Protein AF-A0A2D2GZY1-F1 (afdb_monomer)

Secondary structure (DSSP, 8-state):
---------------STTTTS-GGG-PPPTT-EEEEETT-TT--EEEESSTT-SS-EEEEESSEEEE-S--BTTEEEEE-TT--EEEEEGGGEESSEETTEEEEEEE-TTS-EEEEEEEPP---

Solvent-accessible surface area (backbone atoms only — not comparable to full-atom values): 7355 Å² total; per-residue (Å²): 137,83,87,78,84,80,80,79,76,87,76,78,78,81,67,88,81,78,74,75,71,71,46,79,74,59,64,50,31,92,70,39,39,25,28,24,36,49,78,45,80,83,29,78,45,59,26,14,71,45,52,85,52,84,82,53,69,76,50,69,45,36,52,66,37,26,34,56,60,72,74,42,85,61,16,28,39,28,40,36,72,84,58,63,78,27,18,32,54,53,87,50,44,29,77,61,47,44,94,66,20,33,42,12,20,40,65,48,98,88,68,46,41,48,76,51,70,24,62,48,77,79,86,126

Sequence (124 aa):
MRFMVAVTACLALAGPAEAQQRLSDVENGPGLRCWGIRGGPSAQVYVFAGPDTITEKLSHVSSWVAVTGPVRNGFLPTETTNGPRGWVTEESVERDRWLNMNCAARRNECGRISFAHGLAPSSR

Mean predicted aligned error: 10.39 Å

Structure (mmCIF, N/CA/C/O backbone):
data_AF-A0A2D2GZY1-F1
#
_entry.id   AF-A0A2D2GZY1-F1
#
loop_
_atom_site.group_PDB
_atom_site.id
_atom_site.type_symbol
_atom_site.label_atom_id
_atom_site.label_alt_id
_atom_site.label_comp_id
_atom_site.label_asym_id
_atom_site.label_entity_id
_atom_site.label_seq_id
_atom_site.pdbx_PDB_ins_code
_atom_site.Cartn_x
_atom_site.Cartn_y
_atom_site.Cartn_z
_atom_site.occupancy
_atom_site.B_iso_or_equiv
_atom_site.auth_seq_id
_atom_site.auth_comp_id
_atom_site.auth_asym_id
_atom_site.auth_atom_id
_atom_site.pdbx_PDB_model_num
ATOM 1 N N . MET A 1 1 ? 32.317 -20.643 34.665 1.00 37.84 1 MET A N 1
ATOM 2 C CA . MET A 1 1 ? 32.201 -20.369 33.216 1.00 37.84 1 MET A CA 1
ATOM 3 C C . MET A 1 1 ? 31.017 -19.434 33.009 1.00 37.84 1 MET A C 1
ATOM 5 O O . MET A 1 1 ? 29.903 -19.824 33.324 1.00 37.84 1 MET A O 1
ATOM 9 N N . ARG A 1 2 ? 31.249 -18.174 32.620 1.00 38.25 2 ARG A N 1
ATOM 10 C CA . ARG A 1 2 ? 30.187 -17.184 32.366 1.00 38.25 2 ARG A CA 1
ATOM 11 C C . ARG A 1 2 ? 29.904 -17.172 30.865 1.00 38.25 2 ARG A C 1
ATOM 13 O O . ARG A 1 2 ? 30.792 -16.830 30.093 1.00 38.25 2 ARG A O 1
ATOM 20 N N . PHE A 1 3 ? 28.704 -17.595 30.474 1.00 38.31 3 PHE A N 1
ATOM 21 C CA . PHE A 1 3 ? 28.237 -17.540 29.092 1.00 38.31 3 PHE A CA 1
ATOM 22 C C . PHE A 1 3 ? 28.014 -16.080 28.692 1.00 38.31 3 PHE A C 1
ATOM 24 O O . PHE A 1 3 ? 27.191 -15.380 29.276 1.00 38.31 3 PHE A O 1
ATOM 31 N N . MET A 1 4 ? 28.794 -15.622 27.718 1.00 40.16 4 MET A N 1
ATOM 32 C CA . MET A 1 4 ? 28.652 -14.321 27.078 1.00 40.16 4 MET A CA 1
ATOM 33 C C . MET A 1 4 ? 27.565 -14.463 26.005 1.00 40.16 4 MET A C 1
ATOM 35 O O . MET A 1 4 ? 27.739 -15.213 25.047 1.00 40.16 4 MET A O 1
ATOM 39 N N . VAL A 1 5 ? 26.423 -13.797 26.182 1.00 49.84 5 VAL A N 1
ATOM 40 C CA . VAL A 1 5 ? 25.377 -13.718 25.152 1.00 49.84 5 VAL A CA 1
ATOM 41 C C . VAL A 1 5 ? 25.849 -12.717 24.101 1.00 49.84 5 VAL A C 1
ATOM 43 O O . VAL A 1 5 ? 25.866 -11.512 24.345 1.00 49.84 5 VAL A O 1
ATOM 46 N N . ALA A 1 6 ? 26.279 -13.219 22.946 1.00 46.59 6 ALA A N 1
ATOM 47 C CA . ALA A 1 6 ? 26.577 -12.391 21.788 1.00 46.59 6 ALA A CA 1
ATOM 48 C C . ALA A 1 6 ? 25.254 -11.940 21.153 1.00 46.59 6 ALA A C 1
ATOM 50 O O . ALA A 1 6 ? 24.546 -12.731 20.536 1.00 46.59 6 ALA A O 1
ATOM 51 N N . VAL A 1 7 ? 24.905 -10.666 21.327 1.00 52.19 7 VAL A N 1
ATOM 52 C CA . VAL A 1 7 ? 23.813 -10.027 20.585 1.00 52.19 7 VAL A CA 1
ATOM 53 C C . VAL A 1 7 ? 24.323 -9.765 19.170 1.00 52.19 7 VAL A C 1
ATOM 55 O O . VAL A 1 7 ? 25.094 -8.835 18.940 1.00 52.19 7 VAL A O 1
ATOM 58 N N . THR A 1 8 ? 23.942 -10.612 18.217 1.00 52.16 8 THR A N 1
ATOM 59 C CA . THR A 1 8 ? 24.274 -10.422 16.802 1.00 52.16 8 THR A CA 1
ATOM 60 C C . THR A 1 8 ? 23.418 -9.286 16.242 1.00 52.16 8 THR A C 1
ATOM 62 O O . THR A 1 8 ? 22.240 -9.460 15.938 1.00 52.16 8 THR A O 1
ATOM 65 N N . ALA A 1 9 ? 23.993 -8.088 16.138 1.00 54.38 9 ALA A N 1
ATOM 66 C CA . ALA A 1 9 ? 23.364 -6.971 15.447 1.00 54.38 9 ALA A CA 1
ATOM 67 C C . ALA A 1 9 ? 23.307 -7.272 13.939 1.00 54.38 9 ALA A C 1
ATOM 69 O O . ALA A 1 9 ? 24.345 -7.409 13.292 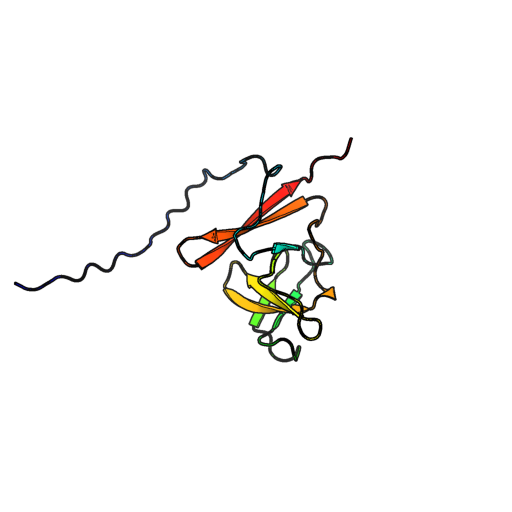1.00 54.38 9 ALA A O 1
ATOM 70 N N . CYS A 1 10 ? 22.101 -7.358 13.370 1.00 47.66 10 CYS A N 1
ATOM 71 C CA . CYS A 1 10 ? 21.892 -7.403 11.921 1.00 47.66 10 CYS A CA 1
ATOM 72 C C . CYS A 1 10 ? 22.200 -6.026 11.311 1.00 47.66 10 CYS A C 1
ATOM 74 O O . CYS A 1 10 ? 21.304 -5.233 11.027 1.00 47.66 10 CYS A O 1
ATOM 76 N N . LEU A 1 11 ? 23.485 -5.723 11.134 1.00 49.91 11 LEU A N 1
ATOM 77 C CA . LEU A 1 11 ? 23.944 -4.618 10.301 1.00 49.91 11 LEU A CA 1
ATOM 78 C C . LEU A 1 11 ? 23.878 -5.072 8.840 1.00 49.91 11 LEU A C 1
ATOM 80 O O . LEU A 1 11 ? 24.840 -5.603 8.292 1.00 49.91 11 LEU A O 1
ATOM 84 N N . ALA A 1 12 ? 22.717 -4.886 8.214 1.00 50.34 12 ALA A N 1
ATOM 85 C CA . ALA A 1 12 ? 22.586 -5.027 6.772 1.00 50.34 12 ALA A CA 1
ATOM 86 C C . ALA A 1 12 ? 23.340 -3.871 6.094 1.00 50.34 12 ALA A C 1
ATOM 88 O O . ALA A 1 12 ? 22.821 -2.764 5.953 1.00 50.34 12 ALA A O 1
ATOM 89 N N . LEU A 1 13 ? 24.585 -4.129 5.694 1.00 46.28 13 LEU A N 1
ATOM 90 C CA . LEU A 1 13 ? 25.291 -3.325 4.702 1.00 46.28 13 LEU A CA 1
ATOM 91 C C . LEU A 1 13 ? 24.602 -3.556 3.353 1.00 46.28 13 LEU A C 1
ATOM 93 O O . LEU A 1 13 ? 24.919 -4.500 2.635 1.00 46.28 13 LEU A O 1
ATOM 97 N N . ALA A 1 14 ? 23.623 -2.714 3.025 1.00 44.12 14 ALA A N 1
ATOM 98 C CA . ALA A 1 14 ? 23.069 -2.655 1.680 1.00 44.12 14 ALA A CA 1
ATOM 99 C C . ALA A 1 14 ? 24.139 -2.062 0.747 1.00 44.12 14 ALA A C 1
ATOM 101 O O . ALA A 1 14 ? 24.326 -0.847 0.684 1.00 44.12 14 ALA A O 1
ATOM 102 N N . GLY A 1 15 ? 24.905 -2.928 0.080 1.00 38.78 15 GLY A N 1
ATOM 103 C CA . GLY A 1 15 ? 25.796 -2.525 -1.005 1.00 38.78 15 GLY A CA 1
ATOM 104 C C . GLY A 1 15 ? 24.991 -2.062 -2.231 1.00 38.78 15 GLY A C 1
ATOM 105 O O . GLY A 1 15 ? 23.881 -2.544 -2.448 1.00 38.78 15 GLY A O 1
ATOM 106 N N . PRO A 1 16 ? 25.526 -1.161 -3.074 1.00 41.06 16 PRO A N 1
ATOM 107 C CA . PRO A 1 16 ? 24.798 -0.584 -4.210 1.00 41.06 16 PRO A CA 1
ATOM 108 C C . PRO A 1 16 ? 24.718 -1.513 -5.443 1.00 41.06 16 PRO A C 1
ATOM 110 O O . PRO A 1 16 ? 24.561 -1.039 -6.563 1.00 41.06 16 PRO A O 1
ATOM 113 N N . ALA A 1 17 ? 24.837 -2.834 -5.272 1.00 39.72 17 ALA A N 1
ATOM 114 C CA . ALA A 1 17 ? 25.002 -3.789 -6.374 1.00 39.72 17 ALA A CA 1
ATOM 115 C C . ALA A 1 17 ? 23.723 -4.551 -6.780 1.00 39.72 17 ALA A C 1
ATOM 117 O O . ALA A 1 17 ? 23.803 -5.481 -7.575 1.00 39.72 17 ALA A O 1
ATOM 118 N N . GLU A 1 18 ? 22.545 -4.152 -6.293 1.00 43.41 18 GLU A N 1
ATOM 119 C CA . GLU A 1 18 ? 21.243 -4.639 -6.801 1.00 43.41 18 GLU A CA 1
ATOM 120 C C . GLU A 1 18 ? 20.598 -3.653 -7.793 1.00 43.41 18 GLU A C 1
ATOM 122 O O . GLU A 1 18 ? 19.410 -3.726 -8.113 1.00 43.41 18 GLU A O 1
ATOM 127 N N . ALA A 1 19 ? 21.386 -2.708 -8.310 1.00 39.94 19 ALA A N 1
ATOM 128 C CA . ALA A 1 19 ? 20.970 -1.857 -9.407 1.00 39.94 19 ALA A CA 1
ATOM 129 C C . ALA A 1 19 ? 20.850 -2.700 -10.689 1.00 39.94 19 ALA A C 1
ATOM 131 O O . ALA A 1 19 ? 21.841 -3.183 -11.231 1.00 39.94 19 ALA A O 1
ATOM 132 N N . GLN A 1 20 ? 19.625 -2.812 -11.210 1.00 41.72 20 GLN A N 1
ATOM 133 C CA . GLN A 1 20 ? 19.332 -3.231 -12.587 1.00 41.72 20 GLN A CA 1
ATOM 134 C C . GLN A 1 20 ? 19.402 -4.734 -12.921 1.00 41.72 20 GLN A C 1
ATOM 136 O O . GLN A 1 20 ? 19.661 -5.106 -14.067 1.00 41.72 20 GLN A O 1
ATOM 141 N N . GLN A 1 21 ? 19.041 -5.628 -11.997 1.00 43.88 21 GLN A N 1
ATOM 142 C CA . GLN A 1 21 ? 18.544 -6.940 -12.433 1.00 43.88 21 GLN A CA 1
ATOM 143 C C . GLN A 1 21 ? 17.265 -6.690 -13.251 1.00 43.88 21 GLN A C 1
ATOM 145 O O . GLN A 1 21 ? 16.383 -5.968 -12.787 1.00 43.88 21 GLN A O 1
ATOM 150 N N . ARG A 1 22 ? 17.209 -7.158 -14.509 1.00 48.00 22 ARG A N 1
ATOM 151 C CA . ARG A 1 22 ? 16.126 -6.840 -15.459 1.00 48.00 22 ARG A CA 1
ATOM 152 C C . ARG A 1 22 ? 14.762 -6.958 -14.774 1.00 48.00 22 ARG A C 1
ATOM 154 O O . ARG A 1 22 ? 14.305 -8.048 -14.453 1.00 48.00 22 ARG A O 1
ATOM 161 N N . LEU A 1 23 ? 14.092 -5.823 -14.611 1.00 54.88 23 LEU A N 1
ATOM 162 C CA . LEU A 1 23 ? 12.772 -5.714 -13.988 1.00 54.88 23 LEU A CA 1
ATOM 163 C C . LEU A 1 23 ? 11.641 -6.337 -14.839 1.00 54.88 23 LEU A C 1
ATOM 165 O O . LEU A 1 23 ? 10.463 -6.086 -14.599 1.00 54.88 23 LEU A O 1
ATOM 169 N N . SER A 1 24 ? 11.990 -7.128 -15.857 1.00 53.84 24 SER A N 1
ATOM 170 C CA . SER A 1 24 ? 11.051 -7.863 -16.698 1.00 53.84 24 SER A CA 1
ATOM 171 C C . SER A 1 24 ? 10.471 -9.096 -16.002 1.00 53.84 24 SER A C 1
ATOM 173 O O . SER A 1 24 ? 9.392 -9.522 -16.391 1.00 53.84 24 SER A O 1
ATOM 175 N N . ASP A 1 25 ? 11.125 -9.596 -14.944 1.00 62.00 25 ASP A N 1
ATOM 176 C CA . ASP A 1 25 ? 10.759 -10.840 -14.244 1.00 62.00 25 ASP A CA 1
ATOM 177 C C . ASP A 1 25 ? 10.580 -10.624 -12.727 1.00 62.00 25 ASP A C 1
ATOM 179 O O . ASP A 1 25 ? 10.964 -11.450 -11.896 1.00 62.00 25 ASP A O 1
ATOM 183 N N . VAL A 1 26 ? 10.049 -9.462 -12.326 1.00 71.12 26 VAL A N 1
ATOM 184 C CA . VAL A 1 26 ? 9.871 -9.151 -10.900 1.00 71.12 26 VAL A CA 1
ATOM 185 C C . VAL A 1 26 ? 8.594 -9.801 -10.374 1.00 71.12 26 VAL A C 1
ATOM 187 O O . VAL A 1 26 ? 7.487 -9.321 -10.606 1.00 71.12 26 VAL A O 1
ATOM 190 N N . GLU A 1 27 ? 8.748 -10.891 -9.631 1.00 83.44 27 GLU A N 1
ATOM 191 C CA . GLU A 1 27 ? 7.636 -11.545 -8.938 1.00 83.44 27 GLU A CA 1
ATOM 192 C C . GLU A 1 27 ? 7.439 -11.008 -7.520 1.00 83.44 27 GLU A C 1
ATOM 194 O O . GLU A 1 27 ? 8.373 -10.525 -6.880 1.00 83.44 27 GLU A O 1
ATOM 199 N N . ASN A 1 28 ? 6.224 -11.118 -6.983 1.00 89.25 28 ASN A N 1
ATOM 200 C CA . ASN A 1 28 ? 5.970 -10.753 -5.592 1.00 89.25 28 ASN A CA 1
ATOM 201 C C . ASN A 1 28 ? 6.475 -11.830 -4.633 1.00 89.25 28 ASN A C 1
ATOM 203 O O . ASN A 1 28 ? 6.484 -13.020 -4.942 1.00 89.25 28 ASN A O 1
ATOM 207 N N . GLY A 1 29 ? 6.929 -11.409 -3.451 1.00 89.62 29 GLY A N 1
ATOM 208 C CA . GLY A 1 29 ? 7.226 -12.320 -2.351 1.00 89.62 29 GLY A CA 1
ATOM 209 C C . GLY A 1 29 ? 5.980 -13.103 -1.915 1.00 89.62 29 GLY A C 1
ATOM 210 O O . GLY A 1 29 ? 4.857 -12.666 -2.178 1.00 89.62 29 GLY A O 1
ATOM 211 N N . PRO A 1 30 ? 6.153 -14.241 -1.223 1.00 90.69 30 PRO A N 1
ATOM 212 C CA . PRO A 1 30 ? 5.031 -15.031 -0.729 1.00 90.69 30 PRO A CA 1
ATOM 213 C C . PRO A 1 30 ? 4.032 -14.190 0.078 1.00 90.69 30 PRO A C 1
ATOM 215 O O . PRO A 1 30 ? 4.407 -13.503 1.031 1.00 90.69 30 PRO A O 1
ATOM 218 N N . GLY A 1 31 ? 2.756 -14.246 -0.315 1.00 90.69 31 GLY A N 1
ATOM 219 C CA . GLY A 1 31 ? 1.668 -13.522 0.351 1.00 90.69 31 GLY A CA 1
ATOM 220 C C . GLY A 1 31 ? 1.681 -12.003 0.152 1.00 90.69 31 GLY A C 1
ATOM 221 O O . GLY A 1 31 ? 0.999 -11.302 0.893 1.00 90.69 31 GLY A O 1
ATOM 222 N N . LEU A 1 32 ? 2.454 -11.488 -0.808 1.00 92.25 32 LEU A N 1
ATOM 223 C CA . LEU A 1 32 ? 2.516 -10.064 -1.127 1.00 92.25 32 LEU A CA 1
ATOM 224 C C . LEU A 1 32 ? 1.964 -9.779 -2.524 1.00 92.25 32 LEU A C 1
ATOM 226 O O . LEU A 1 32 ? 2.089 -10.582 -3.448 1.00 92.25 32 LEU A O 1
ATOM 230 N N . ARG A 1 33 ? 1.397 -8.588 -2.691 1.00 93.00 33 ARG A N 1
ATOM 231 C CA . ARG A 1 33 ? 1.081 -7.982 -3.986 1.00 93.00 33 ARG A CA 1
ATOM 232 C C . ARG A 1 33 ? 1.525 -6.526 -3.956 1.00 93.00 33 ARG A C 1
ATOM 234 O O . ARG A 1 33 ? 1.121 -5.796 -3.061 1.00 93.00 33 ARG A O 1
ATOM 241 N N . CYS A 1 34 ? 2.347 -6.095 -4.905 1.00 91.56 34 CYS A N 1
ATOM 242 C CA . CYS A 1 34 ? 2.706 -4.686 -5.023 1.00 91.56 34 CYS A CA 1
ATOM 243 C C . CYS A 1 34 ? 1.700 -3.935 -5.885 1.00 91.56 34 CYS A C 1
ATOM 245 O O . CYS A 1 34 ? 1.564 -4.260 -7.064 1.00 91.56 34 CYS A O 1
ATOM 247 N N . TRP A 1 35 ? 1.053 -2.918 -5.318 1.00 92.56 35 TRP A N 1
ATOM 248 C CA . TRP A 1 35 ? 0.125 -2.033 -6.026 1.00 92.56 35 TRP A CA 1
ATOM 249 C C . TRP A 1 35 ? 0.592 -0.581 -5.941 1.00 92.56 35 TRP A C 1
ATOM 251 O O . TRP A 1 35 ? 1.185 -0.167 -4.941 1.00 92.56 35 TRP A O 1
ATOM 261 N N . GLY A 1 36 ? 0.362 0.173 -7.015 1.00 90.31 36 GLY A N 1
ATOM 262 C CA . GLY A 1 36 ? 0.744 1.581 -7.107 1.00 90.31 36 GLY A CA 1
ATOM 263 C C . GLY A 1 36 ? -0.309 2.497 -6.506 1.00 90.31 36 GLY A C 1
ATOM 264 O O . GLY A 1 36 ? -1.470 2.120 -6.380 1.00 90.31 36 GLY A O 1
ATOM 265 N N . ILE A 1 37 ? 0.082 3.712 -6.142 1.00 90.06 37 ILE A N 1
ATOM 266 C CA . ILE A 1 37 ? -0.838 4.724 -5.622 1.00 90.06 37 ILE A CA 1
ATOM 267 C C . ILE A 1 37 ? -1.514 5.487 -6.766 1.00 90.06 37 ILE A C 1
ATOM 269 O O . ILE A 1 37 ? -0.856 6.131 -7.582 1.00 90.06 37 ILE A O 1
ATOM 273 N N . ARG A 1 38 ? -2.848 5.473 -6.823 1.00 88.44 38 ARG A N 1
ATOM 274 C CA . ARG A 1 38 ? -3.601 6.193 -7.858 1.00 88.44 38 ARG A CA 1
ATOM 275 C C . ARG A 1 38 ? -3.288 7.695 -7.810 1.00 88.44 38 ARG A C 1
ATOM 277 O O . ARG A 1 38 ? -3.254 8.293 -6.742 1.00 88.44 38 ARG A O 1
ATOM 284 N N . GLY A 1 39 ? -3.100 8.306 -8.982 1.00 83.81 39 GLY A N 1
ATOM 285 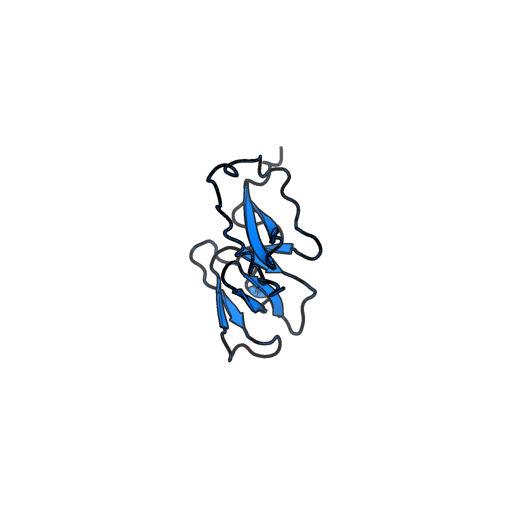C CA . GLY A 1 39 ? -2.736 9.725 -9.116 1.00 83.81 39 GLY A CA 1
ATOM 286 C C . GLY A 1 39 ? -1.240 9.980 -9.337 1.00 83.81 39 GLY A C 1
ATOM 287 O O . GLY A 1 39 ? -0.838 11.125 -9.530 1.00 83.81 39 GLY A O 1
ATOM 288 N N . GLY A 1 40 ? -0.422 8.926 -9.389 1.00 76.94 40 GLY A N 1
ATOM 289 C CA . GLY A 1 40 ? 0.988 9.032 -9.767 1.00 76.94 40 GLY A CA 1
ATOM 290 C C . GLY A 1 40 ? 1.887 9.546 -8.635 1.00 76.94 40 GLY A C 1
ATOM 291 O O . GLY A 1 40 ? 1.459 9.593 -7.484 1.00 76.94 40 GLY A O 1
ATOM 292 N N . PRO A 1 41 ? 3.144 9.933 -8.930 1.00 73.62 41 PRO A N 1
ATOM 293 C CA . PRO A 1 41 ? 4.170 10.196 -7.911 1.00 73.62 41 PRO A CA 1
ATOM 294 C C . PRO A 1 41 ? 3.871 11.411 -7.023 1.00 73.62 41 PRO A C 1
ATOM 296 O O . PRO A 1 41 ? 4.511 11.607 -5.993 1.00 73.62 41 PRO A O 1
ATOM 299 N N . SER A 1 42 ? 2.929 12.255 -7.447 1.00 79.50 42 SER A N 1
ATOM 300 C CA . SER A 1 42 ? 2.483 13.444 -6.720 1.00 79.50 42 SER A CA 1
ATOM 301 C C . SER A 1 42 ? 1.334 13.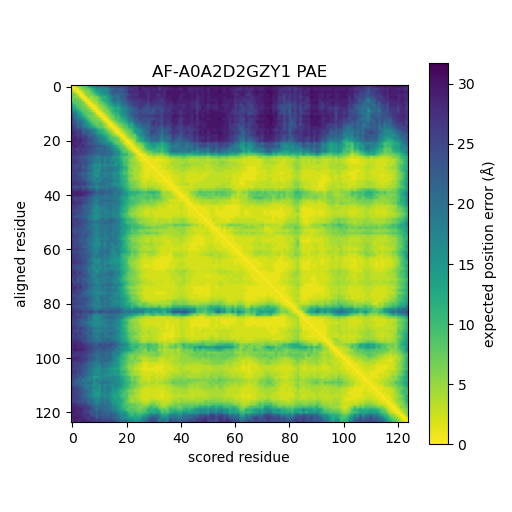159 -5.750 1.00 79.50 42 SER A C 1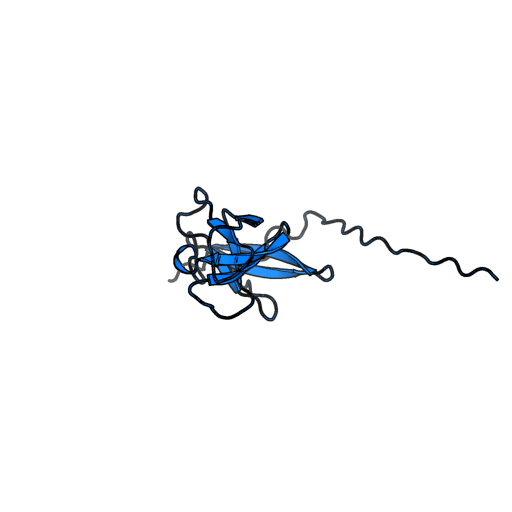
ATOM 303 O O . SER A 1 42 ? 1.006 14.022 -4.937 1.00 79.50 42 SER A O 1
ATOM 305 N N . ALA A 1 43 ? 0.705 11.984 -5.832 1.00 85.62 43 ALA A N 1
ATOM 306 C CA . ALA A 1 43 ? -0.373 11.603 -4.933 1.00 85.62 43 ALA A CA 1
ATOM 307 C C . ALA A 1 43 ? 0.174 11.167 -3.569 1.00 85.62 43 ALA A C 1
ATOM 309 O O . ALA A 1 43 ? 1.268 10.615 -3.456 1.00 85.62 43 ALA A O 1
ATOM 310 N N . GLN A 1 44 ? -0.614 11.403 -2.523 1.00 89.50 44 GLN A N 1
ATOM 311 C CA . GLN A 1 44 ? -0.358 10.873 -1.189 1.00 89.50 44 GLN A CA 1
ATOM 312 C C . GLN A 1 44 ? -1.603 10.147 -0.704 1.00 89.50 44 GLN A C 1
ATOM 314 O O . GLN A 1 44 ? -2.701 10.702 -0.719 1.00 89.50 44 GLN A O 1
ATOM 319 N N . VAL A 1 45 ? -1.419 8.911 -0.258 1.00 90.88 45 VAL A N 1
ATOM 320 C CA . VAL A 1 45 ? -2.477 8.077 0.309 1.00 90.88 45 VAL A CA 1
ATOM 321 C C . VAL A 1 45 ? -2.152 7.805 1.759 1.00 90.88 45 VAL A C 1
ATOM 323 O O . VAL A 1 45 ? -1.026 7.447 2.098 1.00 90.88 45 VAL A O 1
ATOM 326 N N . TYR A 1 46 ? -3.142 8.003 2.622 1.00 93.50 46 TYR A N 1
ATOM 327 C CA . TYR A 1 46 ? -2.997 7.735 4.043 1.00 93.50 46 TYR A CA 1
ATOM 328 C C . TYR A 1 46 ? -3.063 6.237 4.328 1.00 93.50 46 TYR A C 1
ATOM 330 O O . TYR A 1 46 ? -3.835 5.502 3.715 1.00 93.50 46 TYR A O 1
ATOM 338 N N . VAL A 1 47 ? -2.258 5.813 5.298 1.00 94.12 47 VAL A N 1
ATOM 339 C CA . VAL A 1 47 ? -2.320 4.485 5.901 1.00 94.12 47 VAL A CA 1
ATOM 340 C C . VAL A 1 47 ? -3.075 4.614 7.214 1.00 94.12 47 VAL A C 1
ATOM 342 O O . VAL A 1 47 ? -2.701 5.420 8.066 1.00 94.12 47 VAL A O 1
ATOM 345 N N . PHE A 1 48 ? -4.125 3.825 7.380 1.00 95.31 48 PHE A N 1
ATOM 346 C CA . PHE A 1 48 ? -5.026 3.850 8.525 1.00 95.31 48 PHE A CA 1
ATOM 347 C C . PHE A 1 48 ? -4.758 2.689 9.483 1.00 95.31 48 PHE A C 1
ATOM 349 O O . PHE A 1 48 ? -4.226 1.648 9.087 1.00 95.31 48 PHE A O 1
ATOM 356 N N . ALA A 1 49 ? -5.135 2.862 10.750 1.00 94.00 49 ALA A N 1
ATOM 357 C CA . ALA A 1 49 ? -4.946 1.840 11.780 1.00 94.00 49 ALA A CA 1
ATOM 358 C C . ALA A 1 49 ? -5.878 0.628 11.620 1.00 94.00 49 ALA A C 1
ATOM 360 O O . ALA A 1 49 ? -5.496 -0.494 11.955 1.00 94.00 49 ALA A O 1
ATOM 361 N N . GLY A 1 50 ? -7.071 0.831 11.054 1.00 94.31 50 GLY A N 1
ATOM 362 C CA . GLY A 1 50 ? -8.082 -0.211 10.890 1.00 94.31 50 GLY A CA 1
ATOM 363 C C . GLY A 1 50 ? -8.862 -0.102 9.576 1.00 94.31 50 GLY A C 1
ATOM 364 O O . GLY A 1 50 ? -8.823 0.942 8.928 1.00 94.31 50 GLY A O 1
ATOM 365 N N . PRO A 1 51 ? -9.591 -1.166 9.194 1.00 95.12 51 PRO A N 1
ATOM 366 C CA . PRO A 1 51 ? -10.382 -1.215 7.965 1.00 95.12 51 PRO A CA 1
ATOM 367 C C . PRO A 1 51 ? -11.760 -0.548 8.084 1.00 95.12 51 PRO A C 1
ATOM 369 O O . PRO A 1 51 ? -12.560 -0.645 7.166 1.00 95.12 51 PRO A O 1
ATOM 372 N N . ASP A 1 52 ? -12.083 0.066 9.219 1.00 92.62 52 ASP A N 1
ATOM 373 C CA . ASP A 1 52 ? -13.452 0.510 9.512 1.00 92.62 52 ASP A CA 1
ATOM 374 C C . ASP A 1 52 ? -13.578 2.038 9.553 1.00 92.62 52 ASP A C 1
ATOM 376 O O . ASP A 1 52 ? -14.680 2.576 9.641 1.00 92.62 52 ASP A O 1
ATOM 380 N N . THR A 1 53 ? -12.451 2.757 9.520 1.00 89.00 53 THR A N 1
ATOM 381 C CA . THR A 1 53 ? -12.426 4.211 9.687 1.00 89.00 53 THR A CA 1
ATOM 382 C C . THR A 1 53 ? -11.216 4.864 9.022 1.00 89.00 53 THR A C 1
ATOM 384 O O . THR A 1 53 ? -10.124 4.303 8.984 1.00 89.00 53 THR A O 1
ATOM 387 N N . ILE A 1 54 ? -11.412 6.102 8.556 1.00 92.62 54 ILE A N 1
ATOM 388 C CA . ILE A 1 54 ? -10.357 6.984 8.032 1.00 92.62 54 ILE A CA 1
ATOM 389 C C . ILE A 1 54 ? -9.835 7.992 9.074 1.00 92.62 54 ILE A C 1
ATOM 391 O O . ILE A 1 54 ? -9.026 8.865 8.750 1.00 92.62 54 ILE A O 1
ATOM 395 N N . THR A 1 55 ? -10.326 7.929 10.316 1.00 93.12 55 THR A N 1
ATOM 396 C CA . THR A 1 55 ? -9.998 8.912 11.360 1.00 93.12 55 THR A CA 1
ATOM 397 C C . THR A 1 55 ? -8.575 8.737 11.891 1.00 93.12 55 THR A C 1
ATOM 399 O O . THR A 1 55 ? -7.867 9.726 12.078 1.00 93.12 55 THR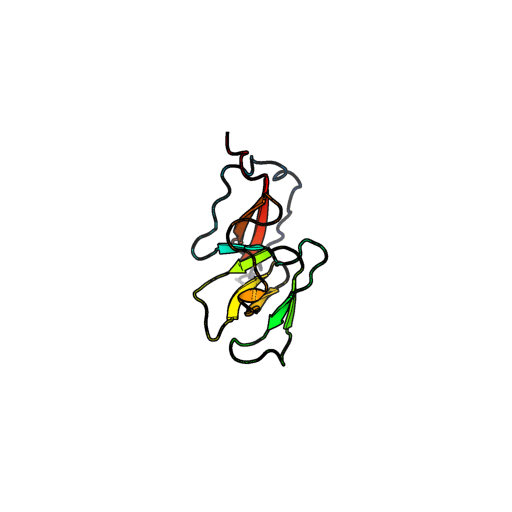 A O 1
ATOM 402 N N . GLU A 1 56 ? -8.134 7.497 12.114 1.00 93.62 56 GLU A N 1
ATOM 403 C CA . GLU A 1 56 ? -6.821 7.205 12.695 1.00 93.62 56 GLU A CA 1
ATOM 404 C C . GLU A 1 56 ? -5.776 6.940 11.605 1.00 93.62 56 GLU A C 1
ATOM 406 O O . GLU A 1 56 ? -5.710 5.855 11.022 1.00 93.62 56 GLU A O 1
ATOM 411 N N . LYS A 1 57 ? -4.956 7.957 11.326 1.00 93.50 57 LYS A N 1
ATOM 412 C CA . LYS A 1 57 ? -3.892 7.927 10.315 1.00 93.50 57 LYS A CA 1
ATOM 413 C C . LYS A 1 57 ? -2.559 7.569 10.965 1.00 93.50 57 LYS A C 1
ATOM 415 O O . LYS A 1 57 ? -2.088 8.286 11.841 1.00 93.50 57 LYS A O 1
ATOM 420 N N . LEU A 1 58 ? -1.935 6.499 10.491 1.00 91.50 58 LEU A N 1
ATOM 421 C CA . LEU A 1 58 ? -0.627 6.040 10.950 1.00 91.50 58 LEU A CA 1
ATOM 422 C C . LEU A 1 58 ? 0.521 6.662 10.151 1.00 91.50 58 LEU A C 1
ATOM 424 O O . LEU A 1 58 ? 1.550 7.028 10.713 1.00 91.50 58 LEU A O 1
ATOM 428 N N . SER A 1 59 ? 0.367 6.750 8.829 1.00 91.69 59 SER A N 1
ATOM 429 C CA . SER A 1 59 ? 1.378 7.323 7.935 1.00 91.69 59 SER A CA 1
ATOM 430 C C . SER A 1 59 ? 0.770 7.708 6.581 1.00 91.69 59 SER A C 1
ATOM 432 O O . SER A 1 59 ? -0.453 7.766 6.428 1.00 91.69 59 SER A O 1
ATOM 434 N N . HIS A 1 60 ? 1.623 8.001 5.601 1.00 90.88 60 HIS A N 1
ATOM 435 C CA . HIS A 1 60 ? 1.237 8.177 4.207 1.00 90.88 60 HIS A CA 1
ATOM 436 C C . HIS A 1 60 ? 2.265 7.526 3.272 1.00 90.88 60 HIS A C 1
ATOM 438 O O . HIS A 1 60 ? 3.422 7.314 3.643 1.00 90.88 60 HIS A O 1
ATOM 444 N N . VAL A 1 61 ? 1.829 7.225 2.053 1.00 89.38 61 VAL A N 1
ATOM 445 C CA . VAL A 1 61 ? 2.619 6.632 0.966 1.00 89.38 61 VAL A CA 1
ATOM 446 C C . VAL A 1 61 ? 2.335 7.369 -0.342 1.00 89.38 61 VAL A C 1
ATOM 448 O O . VAL A 1 61 ? 1.220 7.840 -0.557 1.00 89.38 61 VAL A O 1
ATOM 451 N N . SER A 1 62 ? 3.334 7.474 -1.219 1.00 88.00 62 SER A N 1
ATOM 452 C CA . SER A 1 62 ? 3.232 8.217 -2.489 1.00 88.00 62 SER A CA 1
ATOM 453 C C . SER A 1 62 ? 3.617 7.412 -3.732 1.00 88.00 62 SER A C 1
ATOM 455 O O . SER A 1 62 ? 3.608 7.937 -4.842 1.00 88.00 62 SER A O 1
ATOM 457 N N . SER A 1 63 ? 3.981 6.139 -3.565 1.00 87.38 63 SER A N 1
ATOM 458 C CA . SER A 1 63 ? 4.461 5.301 -4.665 1.00 87.38 63 SER A CA 1
ATOM 459 C C . SER A 1 63 ? 3.796 3.933 -4.678 1.00 87.38 63 SER A C 1
ATOM 461 O O . SER A 1 63 ? 2.880 3.702 -5.462 1.00 87.38 63 SER A O 1
ATOM 463 N N . TRP A 1 64 ? 4.227 3.042 -3.790 1.00 89.12 64 TRP A N 1
ATOM 464 C CA . TRP A 1 64 ? 3.842 1.638 -3.782 1.00 89.12 64 TRP A CA 1
ATOM 465 C C . TRP A 1 64 ? 3.407 1.188 -2.394 1.00 89.12 64 TRP A C 1
ATOM 467 O O . TRP A 1 64 ? 3.894 1.686 -1.375 1.00 89.12 64 TRP A O 1
ATOM 477 N N . VAL A 1 65 ? 2.531 0.190 -2.365 1.00 92.12 65 VAL A N 1
ATOM 478 C CA . VAL A 1 65 ? 2.148 -0.538 -1.154 1.00 92.12 65 VAL A CA 1
ATOM 479 C C . VAL A 1 65 ? 2.250 -2.036 -1.379 1.00 92.12 65 VAL A C 1
ATOM 481 O O . VAL A 1 65 ? 1.968 -2.532 -2.470 1.00 92.12 65 VAL A O 1
ATOM 484 N N . ALA A 1 66 ? 2.637 -2.769 -0.335 1.00 94.38 66 ALA A N 1
ATOM 485 C CA . ALA A 1 66 ? 2.598 -4.222 -0.338 1.00 94.38 66 ALA A CA 1
ATOM 486 C C . ALA A 1 66 ? 1.277 -4.675 0.284 1.00 94.38 66 ALA A C 1
ATOM 488 O O . ALA A 1 66 ? 1.127 -4.656 1.502 1.00 94.38 66 ALA A O 1
ATOM 489 N N . VAL A 1 67 ? 0.316 -5.071 -0.542 1.00 94.88 67 VAL A N 1
ATOM 490 C CA . VAL A 1 67 ? -0.949 -5.656 -0.098 1.00 94.88 67 VAL A CA 1
ATOM 491 C C . VAL A 1 67 ? -0.710 -7.084 0.374 1.00 94.88 67 VAL A C 1
ATOM 493 O O . VAL A 1 67 ? -0.064 -7.874 -0.316 1.00 94.88 67 VAL A O 1
ATOM 496 N N . THR A 1 68 ? -1.219 -7.410 1.559 1.00 94.31 68 THR A N 1
ATOM 497 C CA . THR A 1 68 ? -0.922 -8.672 2.258 1.00 94.31 68 THR A CA 1
ATOM 498 C C . THR A 1 68 ? -2.119 -9.615 2.373 1.00 94.31 68 THR A C 1
ATOM 500 O O . THR A 1 68 ? -1.996 -10.710 2.920 1.00 94.31 68 THR A O 1
ATOM 503 N N . GLY A 1 69 ? -3.290 -9.215 1.875 1.00 94.12 69 GLY A N 1
ATOM 504 C CA . GLY A 1 69 ? -4.523 -9.972 2.049 1.00 94.12 69 GLY A CA 1
ATOM 505 C C . GLY A 1 69 ? -5.716 -9.383 1.295 1.00 94.12 69 GLY A C 1
ATOM 506 O O . GLY A 1 69 ? -5.558 -8.433 0.527 1.00 94.12 69 GLY A O 1
ATOM 507 N N . PRO A 1 70 ? -6.912 -9.965 1.488 1.00 94.19 70 PRO A N 1
ATOM 508 C CA . PRO A 1 70 ? -8.124 -9.527 0.810 1.00 94.19 70 PRO A CA 1
ATOM 509 C C . PRO A 1 70 ? -8.625 -8.181 1.343 1.00 94.19 70 PRO A C 1
ATOM 511 O O . PRO A 1 70 ? -8.315 -7.779 2.468 1.00 94.19 70 PRO A O 1
ATOM 514 N N . VAL A 1 71 ? -9.460 -7.523 0.539 1.00 95.31 71 VAL A N 1
ATOM 515 C CA . VAL A 1 71 ? -10.181 -6.314 0.942 1.00 95.31 71 VAL A CA 1
ATOM 516 C C . VAL A 1 71 ? -11.128 -6.599 2.113 1.00 95.31 71 VAL A C 1
ATOM 518 O O . VAL A 1 71 ? -11.767 -7.652 2.177 1.00 95.31 71 VAL A O 1
ATOM 521 N N . ARG A 1 72 ? -11.237 -5.646 3.038 1.00 96.69 72 ARG A N 1
ATOM 522 C CA . ARG A 1 72 ? -12.210 -5.630 4.136 1.00 96.69 72 ARG A CA 1
ATOM 523 C C . ARG A 1 72 ? -12.789 -4.228 4.243 1.00 96.69 72 ARG A C 1
ATOM 525 O O . ARG A 1 72 ? -12.033 -3.278 4.392 1.00 96.69 72 ARG A O 1
ATOM 532 N N . ASN A 1 73 ? -14.111 -4.104 4.133 1.00 95.69 73 ASN A N 1
ATOM 533 C CA . ASN A 1 73 ? -14.831 -2.829 4.253 1.00 95.69 73 ASN A CA 1
ATOM 534 C C . ASN A 1 73 ? -14.318 -1.711 3.316 1.00 95.69 73 ASN A C 1
ATOM 536 O O . ASN A 1 73 ? -14.380 -0.536 3.651 1.00 95.69 73 ASN A O 1
ATOM 540 N N . GLY A 1 74 ? -13.814 -2.072 2.129 1.00 95.56 74 GLY A N 1
ATOM 541 C CA . GLY A 1 74 ? -13.230 -1.122 1.170 1.00 95.56 74 GLY A CA 1
ATOM 542 C C . GLY A 1 74 ? -11.766 -0.760 1.444 1.00 95.56 74 GLY A C 1
ATOM 543 O O . GLY A 1 74 ? -11.208 0.097 0.761 1.00 95.56 74 GLY A O 1
ATOM 544 N N . PHE A 1 75 ? -11.126 -1.423 2.408 1.00 96.81 75 PHE A N 1
ATOM 545 C CA . PHE A 1 75 ? -9.725 -1.228 2.755 1.00 96.81 75 PHE A CA 1
ATOM 546 C C . PHE A 1 75 ? -8.890 -2.473 2.484 1.00 96.81 75 PHE A C 1
ATOM 548 O O . PHE A 1 75 ? -9.330 -3.609 2.659 1.00 96.81 75 PHE A O 1
ATOM 555 N N . LEU A 1 76 ? -7.640 -2.253 2.107 1.00 96.00 76 LEU A N 1
ATOM 556 C CA . LEU A 1 76 ? -6.652 -3.281 1.836 1.00 96.00 76 LEU A CA 1
ATOM 557 C C . LEU A 1 76 ? -5.632 -3.316 2.969 1.00 96.00 76 LEU A C 1
ATOM 559 O O . LEU A 1 76 ? -5.093 -2.261 3.308 1.00 96.0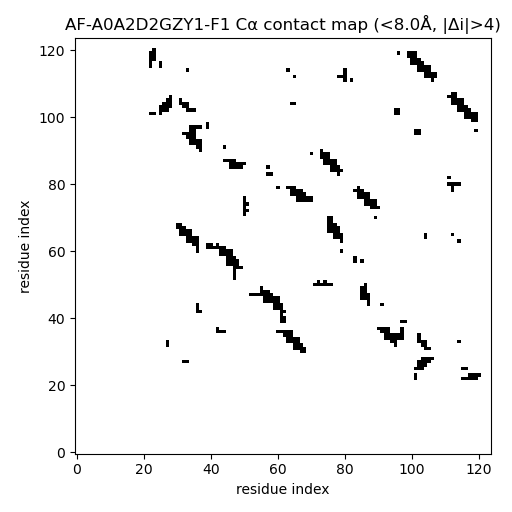0 76 LEU A O 1
ATOM 563 N N . PRO A 1 77 ? -5.323 -4.496 3.527 1.00 95.81 77 PRO A N 1
ATOM 564 C CA . PRO A 1 77 ? -4.246 -4.620 4.492 1.00 95.81 77 PRO A CA 1
ATOM 565 C C . PRO A 1 77 ? -2.910 -4.453 3.766 1.00 95.81 77 PRO A C 1
ATOM 567 O O . PRO A 1 77 ? -2.643 -5.127 2.767 1.00 95.81 77 PRO A O 1
ATOM 570 N N . THR A 1 78 ? -2.064 -3.560 4.269 1.00 95.00 78 THR A N 1
ATOM 571 C CA . THR A 1 78 ? -0.806 -3.181 3.621 1.00 95.00 78 THR A CA 1
ATOM 572 C C . THR A 1 78 ? 0.371 -3.130 4.575 1.00 95.00 78 THR A C 1
ATOM 574 O O . THR A 1 78 ? 0.236 -2.755 5.739 1.00 95.00 78 THR A O 1
ATOM 577 N N . GLU A 1 79 ? 1.546 -3.438 4.038 1.00 92.56 79 GLU A N 1
ATOM 578 C CA . GLU A 1 79 ? 2.843 -3.122 4.623 1.00 92.56 79 GLU A CA 1
ATOM 579 C C . GLU A 1 79 ? 3.575 -2.081 3.759 1.00 92.56 79 GLU A C 1
ATOM 581 O O . GLU A 1 79 ? 3.462 -2.069 2.529 1.00 92.56 79 GLU A O 1
ATOM 586 N N . THR A 1 80 ? 4.335 -1.199 4.411 1.00 85.94 80 THR A N 1
ATOM 587 C CA . THR A 1 80 ? 5.118 -0.130 3.771 1.00 85.94 80 THR A CA 1
ATOM 588 C C . THR A 1 80 ? 6.613 -0.295 4.071 1.00 85.94 80 THR A C 1
ATOM 590 O O . THR A 1 80 ? 6.996 -0.991 5.015 1.00 85.94 80 THR A O 1
ATOM 593 N N . THR A 1 81 ? 7.482 0.369 3.301 1.00 80.75 81 THR A N 1
ATOM 594 C CA . THR A 1 81 ? 8.948 0.350 3.514 1.00 80.75 81 THR A CA 1
ATOM 595 C C . THR A 1 81 ? 9.377 0.954 4.847 1.00 80.75 81 THR A C 1
ATOM 597 O O . THR A 1 81 ? 10.409 0.577 5.398 1.00 80.75 81 THR A O 1
ATOM 600 N N . ASN A 1 82 ? 8.587 1.891 5.370 1.00 69.69 82 ASN A N 1
ATOM 601 C CA . ASN A 1 82 ? 8.913 2.658 6.571 1.00 69.69 82 ASN A CA 1
ATOM 602 C C . ASN A 1 82 ? 8.298 2.033 7.841 1.00 69.69 82 ASN A C 1
ATOM 604 O O . ASN A 1 82 ? 8.507 2.549 8.937 1.00 69.69 82 ASN A O 1
ATOM 608 N N . GLY A 1 83 ? 7.526 0.943 7.695 1.00 66.81 83 GLY A N 1
ATOM 609 C CA . GLY A 1 83 ? 6.493 0.548 8.661 1.00 66.81 83 GLY A CA 1
ATOM 610 C C . GLY A 1 83 ? 5.361 1.591 8.715 1.00 66.81 83 GLY A C 1
ATOM 611 O O . GLY A 1 83 ? 5.537 2.705 8.210 1.00 66.81 83 GLY A O 1
ATOM 612 N N . PRO A 1 84 ? 4.181 1.322 9.307 1.00 61.88 84 PRO A N 1
ATOM 613 C CA . PRO A 1 84 ? 3.641 0.114 9.952 1.00 61.88 84 PRO A CA 1
ATOM 614 C C . PRO A 1 84 ? 2.832 -0.814 9.013 1.00 61.88 84 PRO A C 1
ATOM 616 O O . PRO A 1 84 ? 2.687 -0.552 7.821 1.00 61.88 84 PRO A O 1
ATOM 619 N N . ARG A 1 85 ? 2.281 -1.903 9.579 1.00 83.81 85 ARG A N 1
ATOM 620 C CA . ARG A 1 85 ? 1.120 -2.627 9.029 1.00 83.81 85 ARG A CA 1
ATOM 621 C C . ARG A 1 85 ? -0.120 -1.768 9.239 1.00 83.81 85 ARG A C 1
ATOM 623 O O . ARG A 1 85 ? -0.393 -1.376 10.368 1.00 83.81 85 ARG A O 1
ATOM 630 N N . GLY A 1 86 ? -0.862 -1.498 8.181 1.00 94.00 86 GLY A N 1
ATOM 631 C CA . GLY A 1 86 ? -2.082 -0.709 8.266 1.00 94.00 86 GLY A CA 1
ATOM 632 C C . GLY A 1 86 ? -2.995 -0.983 7.092 1.00 94.00 86 GLY A C 1
ATOM 633 O O . GLY A 1 86 ? -2.901 -2.034 6.458 1.00 94.00 86 GLY A O 1
ATOM 634 N N . TRP A 1 87 ? -3.864 -0.028 6.809 1.00 96.06 87 TRP A N 1
ATOM 635 C CA . TRP A 1 87 ? -4.917 -0.171 5.821 1.00 96.06 87 TRP A CA 1
ATOM 636 C C . TRP A 1 87 ? -4.908 1.010 4.863 1.00 96.06 87 TRP A C 1
ATOM 638 O O . TRP A 1 87 ? -4.809 2.150 5.301 1.00 96.06 87 TRP A O 1
ATOM 648 N N . VAL A 1 88 ? -5.033 0.759 3.565 1.00 95.38 88 VAL A N 1
ATOM 649 C CA . VAL A 1 88 ? -5.291 1.815 2.573 1.00 95.38 88 VAL A CA 1
ATOM 650 C C . VAL A 1 88 ? -6.647 1.584 1.937 1.00 95.38 88 VAL A C 1
ATOM 652 O O . VAL A 1 88 ? -7.089 0.445 1.808 1.00 95.38 88 VAL A O 1
ATOM 655 N N . THR A 1 89 ? -7.311 2.649 1.522 1.00 95.88 89 THR A N 1
ATOM 656 C CA . THR A 1 89 ? -8.560 2.567 0.765 1.00 95.88 89 THR A CA 1
ATOM 657 C C . THR A 1 89 ? -8.313 1.934 -0.605 1.00 95.88 89 THR A C 1
ATOM 659 O O . THR A 1 89 ? -7.374 2.294 -1.316 1.00 95.88 89 THR A O 1
ATOM 662 N N . GLU A 1 90 ? -9.160 0.981 -0.996 1.00 94.75 90 GLU A N 1
ATOM 663 C CA . GLU A 1 90 ? -9.027 0.243 -2.258 1.00 94.75 90 GLU A CA 1
ATOM 664 C C . GLU A 1 90 ? -9.089 1.160 -3.486 1.00 94.75 90 GLU A C 1
ATOM 666 O O . GLU A 1 90 ? -8.386 0.951 -4.473 1.00 94.75 90 GLU A O 1
ATOM 671 N N . GLU A 1 91 ? -9.885 2.223 -3.424 1.00 92.94 91 GLU A N 1
ATOM 672 C CA . GLU A 1 91 ? -9.993 3.210 -4.502 1.00 92.94 91 GLU A CA 1
ATOM 673 C C . GLU A 1 91 ? -8.711 4.026 -4.727 1.00 92.94 91 GLU A C 1
ATOM 675 O O . GLU A 1 91 ? -8.538 4.640 -5.782 1.00 92.94 91 GLU A O 1
ATOM 680 N N . SER A 1 92 ? -7.806 4.036 -3.750 1.00 92.81 92 SER A N 1
ATOM 681 C CA . SER A 1 92 ? -6.593 4.849 -3.766 1.00 92.81 92 SER A CA 1
ATOM 682 C C . SER A 1 92 ? -5.390 4.135 -4.378 1.00 92.81 92 SER A C 1
ATOM 684 O O . SER A 1 92 ? -4.306 4.713 -4.459 1.00 92.81 92 SER A O 1
ATOM 686 N N . VAL A 1 93 ? -5.570 2.898 -4.841 1.00 92.50 93 VAL A N 1
ATOM 687 C CA . VAL A 1 93 ? -4.513 2.082 -5.443 1.00 92.50 93 VAL A CA 1
ATOM 688 C C . VAL A 1 93 ? -4.847 1.666 -6.878 1.00 92.50 93 VAL A C 1
ATOM 690 O O . VAL A 1 93 ? -6.001 1.639 -7.314 1.00 92.50 93 VAL A O 1
ATOM 693 N N . GLU A 1 94 ? -3.803 1.351 -7.633 1.00 89.81 94 GLU A N 1
ATOM 694 C CA . GLU A 1 94 ? -3.834 0.809 -8.986 1.00 89.81 94 GLU A CA 1
ATOM 695 C C . GLU A 1 94 ? -3.181 -0.578 -8.965 1.00 89.81 94 GLU A C 1
ATOM 697 O O . GLU A 1 94 ? -2.048 -0.750 -8.504 1.00 89.81 94 GLU A O 1
ATOM 702 N N . ARG A 1 95 ? -3.937 -1.593 -9.397 1.00 87.44 95 ARG A N 1
ATOM 703 C CA . ARG A 1 95 ? -3.510 -2.993 -9.327 1.00 87.44 95 ARG A CA 1
ATOM 704 C C . ARG A 1 95 ? -2.522 -3.305 -10.446 1.00 87.44 95 ARG A C 1
ATOM 706 O O . ARG A 1 95 ? -2.767 -2.953 -11.594 1.00 87.44 95 ARG A O 1
ATOM 713 N N . ASP A 1 96 ? -1.475 -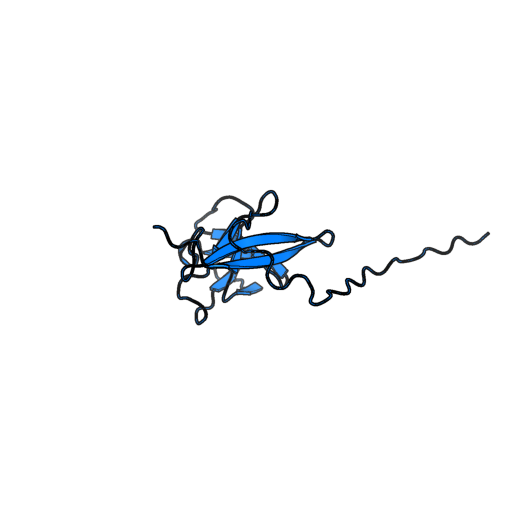4.046 -10.093 1.00 70.81 96 ASP A N 1
ATOM 714 C CA . ASP A 1 96 ? -0.463 -4.680 -10.956 1.00 70.81 96 ASP A CA 1
ATOM 715 C C . ASP A 1 96 ? 0.408 -3.738 -11.819 1.00 70.81 96 ASP A C 1
ATOM 717 O O . ASP A 1 96 ? 1.615 -3.961 -11.920 1.00 70.81 96 ASP A O 1
ATOM 721 N N . ARG A 1 97 ? -0.149 -2.670 -12.397 1.00 70.06 97 ARG A N 1
ATOM 722 C CA . ARG A 1 97 ? 0.559 -1.684 -13.220 1.00 70.06 97 ARG A CA 1
ATOM 723 C C . ARG A 1 97 ? 0.353 -0.285 -12.656 1.00 70.06 97 ARG A C 1
ATOM 725 O O . ARG A 1 97 ? -0.741 0.062 -12.235 1.00 70.06 97 ARG A O 1
ATOM 732 N N . TRP A 1 98 ? 1.407 0.523 -12.679 1.00 75.38 98 TRP A N 1
ATOM 733 C CA . TRP A 1 98 ? 1.348 1.945 -12.340 1.00 75.38 98 TRP A CA 1
ATOM 734 C C . TRP A 1 98 ? 2.391 2.690 -13.160 1.00 75.38 98 TRP A C 1
ATOM 736 O O . TRP A 1 98 ? 3.554 2.289 -13.193 1.00 75.38 98 TRP A O 1
ATOM 746 N N . LEU A 1 99 ? 1.979 3.743 -13.871 1.00 74.81 99 LEU A N 1
ATOM 747 C CA . LEU A 1 99 ? 2.867 4.544 -14.730 1.00 74.81 99 LEU A CA 1
ATOM 748 C C . LEU A 1 99 ? 3.676 3.707 -15.743 1.00 74.81 99 LEU A C 1
ATOM 750 O O . LEU A 1 99 ? 4.857 3.957 -15.968 1.00 74.81 99 LEU A O 1
ATOM 754 N N . ASN A 1 100 ? 3.054 2.692 -16.356 1.00 76.56 100 ASN A N 1
ATOM 755 C CA . ASN A 1 100 ? 3.722 1.747 -17.269 1.00 76.56 100 ASN A CA 1
ATOM 756 C C . ASN A 1 100 ? 4.856 0.921 -16.638 1.00 76.56 100 ASN A C 1
ATOM 758 O O . ASN A 1 100 ? 5.658 0.336 -17.364 1.00 76.56 100 ASN A O 1
ATOM 762 N N . MET A 1 101 ? 4.904 0.836 -15.310 1.00 78.88 101 MET A N 1
ATOM 763 C CA . MET A 1 101 ? 5.835 -0.013 -14.581 1.00 78.88 101 MET A CA 1
ATOM 764 C C . MET A 1 101 ? 5.116 -1.204 -13.951 1.00 78.88 101 MET A C 1
ATOM 766 O O . MET A 1 101 ? 3.992 -1.073 -13.461 1.00 78.88 101 MET A O 1
ATOM 770 N N . ASN A 1 102 ? 5.802 -2.343 -13.938 1.00 83.38 102 ASN A N 1
ATOM 771 C CA . ASN A 1 102 ? 5.515 -3.455 -13.047 1.00 83.38 102 ASN A CA 1
ATOM 772 C C . ASN A 1 102 ? 6.186 -3.190 -11.701 1.00 83.38 102 ASN A C 1
ATOM 774 O O . ASN A 1 102 ? 7.244 -2.555 -11.638 1.00 83.38 102 ASN A O 1
ATOM 778 N N . CYS A 1 103 ? 5.600 -3.723 -10.638 1.00 86.12 103 CYS A N 1
ATOM 779 C CA . CYS A 1 103 ? 6.200 -3.707 -9.318 1.00 86.12 103 CYS A CA 1
ATOM 780 C C . CYS A 1 103 ? 6.096 -5.077 -8.662 1.00 86.12 103 CYS A C 1
ATOM 782 O O . CYS A 1 103 ? 5.112 -5.798 -8.839 1.00 86.12 103 CYS A O 1
ATOM 784 N N . ALA A 1 104 ? 7.077 -5.387 -7.822 1.00 88.88 104 ALA A N 1
ATOM 785 C CA . ALA A 1 104 ? 6.927 -6.428 -6.837 1.00 88.88 104 ALA A CA 1
ATOM 786 C C . ALA A 1 104 ? 7.441 -6.032 -5.460 1.00 88.88 104 ALA A C 1
ATOM 788 O O . ALA A 1 104 ? 8.442 -5.330 -5.312 1.00 88.88 104 ALA A O 1
ATOM 789 N N . ALA A 1 105 ? 6.743 -6.532 -4.448 1.00 91.06 105 ALA A N 1
ATOM 790 C CA . ALA A 1 105 ? 7.092 -6.352 -3.054 1.00 91.06 105 ALA A CA 1
ATOM 791 C C . ALA A 1 105 ? 7.837 -7.588 -2.551 1.00 91.06 105 ALA A C 1
ATOM 793 O O . ALA A 1 105 ? 7.406 -8.723 -2.781 1.00 91.06 105 ALA A O 1
ATOM 794 N N . ARG A 1 106 ? 8.936 -7.381 -1.829 1.00 90.75 106 ARG A N 1
ATOM 795 C CA . ARG A 1 106 ? 9.698 -8.436 -1.157 1.00 90.75 106 ARG A CA 1
ATOM 796 C C . ARG A 1 106 ? 9.777 -8.129 0.328 1.00 90.75 106 ARG A C 1
ATOM 798 O O . ARG A 1 106 ? 9.867 -6.972 0.722 1.00 90.75 106 ARG A O 1
ATOM 805 N N . ARG A 1 107 ? 9.756 -9.181 1.144 1.00 88.62 107 ARG A N 1
ATOM 806 C CA . ARG A 1 107 ? 10.048 -9.093 2.573 1.00 88.62 107 ARG A CA 1
ATOM 807 C C . ARG A 1 107 ? 11.415 -9.716 2.806 1.00 88.62 107 ARG A C 1
ATOM 809 O O . ARG A 1 107 ? 11.610 -10.873 2.441 1.00 88.62 107 ARG A O 1
ATOM 816 N N . ASN A 1 108 ? 12.347 -8.953 3.364 1.00 86.38 108 ASN A N 1
ATOM 817 C CA . ASN A 1 108 ? 13.652 -9.494 3.733 1.00 86.38 108 ASN A CA 1
ATOM 818 C C . ASN A 1 108 ? 13.562 -10.324 5.027 1.00 86.38 108 ASN A C 1
ATOM 820 O O . ASN A 1 108 ? 12.521 -10.367 5.686 1.00 86.38 108 ASN A O 1
ATOM 824 N N . GLU A 1 109 ? 14.665 -10.959 5.416 1.00 84.12 109 GLU A N 1
ATOM 825 C CA . GLU A 1 109 ? 14.742 -11.807 6.618 1.00 84.12 109 GLU A CA 1
ATOM 826 C C . GLU A 1 109 ? 14.417 -11.049 7.917 1.00 84.12 109 GLU A C 1
ATOM 828 O O . GLU A 1 109 ? 13.919 -11.631 8.876 1.00 84.12 109 GLU A O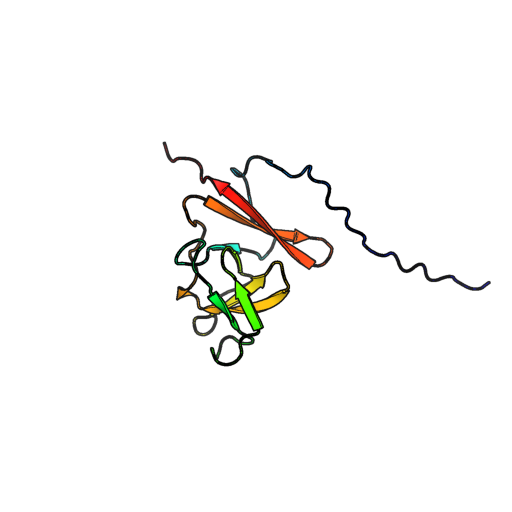 1
ATOM 833 N N . CYS A 1 110 ? 14.622 -9.728 7.936 1.00 83.12 110 CYS A N 1
ATOM 834 C CA . CYS A 1 110 ? 14.275 -8.861 9.063 1.00 83.12 110 CYS A CA 1
ATOM 835 C C . CYS A 1 110 ? 12.803 -8.414 9.063 1.00 83.12 110 CYS A C 1
ATOM 837 O O . CYS A 1 110 ? 12.415 -7.574 9.875 1.00 83.12 110 CYS A O 1
ATOM 839 N N . GLY A 1 111 ? 11.985 -8.907 8.132 1.00 83.06 111 GLY A N 1
ATOM 840 C CA . GLY A 1 111 ? 10.579 -8.538 8.018 1.00 83.06 111 GLY A CA 1
ATOM 841 C C . GLY A 1 111 ? 10.322 -7.178 7.360 1.00 83.06 111 GLY A C 1
ATOM 842 O O . GLY A 1 111 ? 9.179 -6.726 7.360 1.00 83.06 111 GLY A O 1
ATOM 843 N N . ARG A 1 112 ? 11.341 -6.515 6.799 1.00 87.06 112 ARG A N 1
ATOM 844 C CA . ARG A 1 112 ? 11.180 -5.220 6.120 1.00 87.06 112 ARG A CA 1
ATOM 845 C C . ARG A 1 112 ? 10.731 -5.408 4.680 1.00 87.06 112 ARG A C 1
ATOM 847 O O . ARG A 1 112 ? 11.255 -6.272 3.976 1.00 87.06 112 ARG A O 1
ATOM 854 N N . ILE A 1 113 ? 9.798 -4.560 4.253 1.00 89.19 113 ILE A N 1
ATOM 855 C CA . ILE A 1 113 ? 9.338 -4.502 2.868 1.00 89.19 113 ILE A CA 1
ATOM 856 C C . ILE A 1 113 ? 10.285 -3.653 2.024 1.00 89.19 113 ILE A C 1
ATOM 858 O O . ILE A 1 113 ? 10.639 -2.537 2.403 1.00 89.19 113 ILE A O 1
ATOM 862 N N . SER A 1 114 ? 10.639 -4.171 0.855 1.00 89.00 114 SER A N 1
ATOM 863 C CA . SER A 1 114 ? 11.249 -3.431 -0.246 1.00 89.00 114 SER A CA 1
ATOM 864 C C . SER A 1 114 ? 10.425 -3.616 -1.519 1.00 89.00 114 SER A C 1
ATOM 866 O O . SER A 1 114 ? 9.683 -4.592 -1.666 1.00 89.00 114 SER A O 1
ATOM 868 N N . PHE A 1 115 ? 10.549 -2.663 -2.441 1.00 87.81 115 PHE A N 1
ATOM 869 C CA . PHE A 1 115 ? 9.876 -2.695 -3.733 1.00 87.81 115 PHE A CA 1
ATOM 870 C C . PHE A 1 115 ? 10.911 -2.700 -4.849 1.00 87.81 115 PHE A C 1
ATOM 872 O O . PHE A 1 115 ? 11.825 -1.878 -4.853 1.00 87.81 115 PHE A O 1
ATOM 879 N N . ALA A 1 116 ? 10.741 -3.605 -5.803 1.00 85.94 116 ALA A N 1
ATOM 880 C CA . ALA A 1 116 ? 11.442 -3.583 -7.076 1.00 85.94 116 ALA A CA 1
ATOM 881 C C . ALA A 1 116 ? 10.434 -3.191 -8.159 1.00 85.94 116 ALA A C 1
ATOM 883 O O . ALA A 1 116 ? 9.333 -3.737 -8.199 1.00 85.94 116 ALA A O 1
ATOM 884 N N . HIS A 1 117 ? 10.783 -2.235 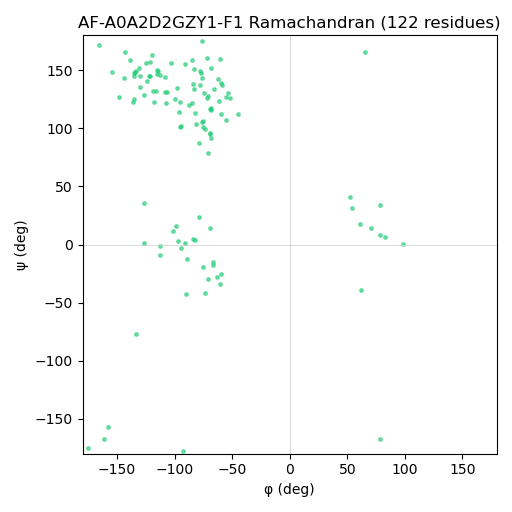-9.017 1.00 83.44 117 HIS A N 1
ATOM 885 C CA . HIS A 1 117 ? 9.880 -1.725 -10.047 1.00 83.44 117 HIS A CA 1
ATOM 886 C C . HIS A 1 117 ? 10.615 -1.377 -11.338 1.00 83.44 117 HIS A C 1
ATOM 888 O O . HIS A 1 117 ? 11.731 -0.863 -11.303 1.00 83.44 117 HIS A O 1
ATOM 894 N N . GLY A 1 118 ? 9.987 -1.621 -12.484 1.00 77.19 118 GLY A N 1
ATOM 895 C CA . GLY A 1 118 ? 10.562 -1.282 -13.782 1.00 77.19 118 GLY A CA 1
ATOM 896 C C . GLY A 1 118 ? 9.557 -1.330 -14.906 1.00 77.19 118 GLY A C 1
ATOM 897 O O . GLY A 1 118 ? 8.422 -1.749 -14.712 1.00 77.19 118 GLY A O 1
ATOM 898 N N . LEU A 1 119 ? 9.978 -0.860 -16.079 1.00 75.25 119 LEU A N 1
ATOM 899 C CA . LEU A 1 119 ? 9.107 -0.755 -17.244 1.00 75.25 119 LEU A CA 1
ATOM 900 C C . LEU A 1 119 ? 8.473 -2.109 -17.561 1.00 75.25 119 LEU A C 1
ATOM 902 O O . LEU A 1 119 ? 9.173 -3.110 -17.724 1.00 75.25 119 LEU A O 1
ATOM 906 N N . ALA A 1 120 ? 7.146 -2.115 -17.667 1.00 66.25 120 ALA A N 1
ATOM 907 C CA . ALA A 1 120 ? 6.435 -3.256 -18.206 1.00 66.25 120 ALA A CA 1
ATOM 908 C C . ALA A 1 120 ? 6.939 -3.499 -19.641 1.00 66.25 120 ALA A C 1
ATOM 910 O O . ALA A 1 120 ? 7.153 -2.527 -20.378 1.00 66.25 120 ALA A O 1
ATOM 911 N N . PRO A 1 121 ? 7.152 -4.761 -20.057 1.00 60.72 121 PRO A N 1
ATOM 912 C CA . PRO A 1 121 ? 7.551 -5.051 -21.425 1.00 60.72 121 PRO A CA 1
ATOM 913 C C . PRO A 1 121 ? 6.555 -4.400 -22.386 1.00 60.72 121 PRO A C 1
ATOM 915 O O . PRO A 1 121 ? 5.340 -4.521 -22.217 1.00 60.72 121 PRO A O 1
ATOM 918 N N . SER A 1 122 ? 7.070 -3.672 -23.381 1.00 55.84 122 SER A N 1
ATOM 919 C CA . SER A 1 122 ? 6.236 -3.127 -24.446 1.00 55.84 122 SER A CA 1
ATOM 920 C C . SER A 1 122 ? 5.569 -4.306 -25.145 1.00 55.84 122 SER A C 1
ATOM 922 O O . SER A 1 122 ? 6.265 -5.102 -25.779 1.00 55.84 122 SER A O 1
ATOM 924 N N . SER A 1 123 ? 4.252 -4.437 -25.014 1.00 52.88 123 SER A N 1
ATOM 925 C CA . SER A 1 123 ? 3.469 -5.352 -25.837 1.00 52.88 123 SER A CA 1
ATOM 926 C C . SER A 1 123 ? 3.744 -5.007 -27.304 1.00 52.88 123 SER A C 1
ATOM 928 O O . SER A 1 123 ? 3.347 -3.931 -27.755 1.00 52.88 123 SER A O 1
ATOM 930 N N . ARG A 1 124 ? 4.497 -5.864 -27.998 1.00 43.22 124 ARG A N 1
ATOM 931 C CA . ARG A 1 124 ? 4.529 -5.910 -29.463 1.00 43.22 124 ARG A CA 1
ATOM 932 C C . ARG A 1 124 ? 3.462 -6.873 -29.937 1.00 43.22 124 ARG A C 1
ATOM 934 O O . ARG A 1 124 ? 3.316 -7.921 -29.270 1.00 43.22 124 ARG A O 1
#

Nearest PDB structures (foldseek):
  4r0k-assembly1_A  TM=7.791E-01  e=1.076E-01  Bacteroides thetaiotaomicron VPI-5482
  3npf-assembly1_B  TM=7.721E-01  e=1.137E-01  Bacteroides ovatus ATCC 8483
  3pvq-assembly1_B  TM=7.358E-01  e=1.966E-01  Bacteroides thetaiotaomicron VPI-5482
  2lx7-assembly1_A  TM=5.634E-01  e=1.415E-01  Homo sapiens
  3qwy-assembly2_B  TM=6.266E-01  e=4.988E-01  Caenorhabditis elegans

pLDDT: mean 78.28, std 18.81, range [37.84, 96.81]

Radius of gyration: 17.13 Å; Cα contacts (8 Å, |Δi|>4): 246; chains: 1; bounding box: 47×34×63 Å

Foldseek 3Di:
DDDDDDPDDPPPPPDPPVPDPPLQDDDAAPQWFKWFFPPAQPDKWFFAADLPDPPHTDGIDRTIWIFRDDHDNQWTFTADQVDDTGITGVVGTGGQDDPQKGKYWDQDPVRGIDMDMDHHPPDD